Protein AF-0000000079764214 (afdb_homodimer)

Solvent-accessible surface area (backbone atoms only — not comparable to full-atom values): 9064 Å² total; per-residue (Å²): 130,77,80,41,77,67,51,52,52,49,50,53,49,46,52,53,42,49,52,52,46,45,68,75,36,66,66,51,59,60,47,51,54,55,30,66,75,69,28,68,42,69,59,8,38,41,38,42,35,39,30,19,75,87,62,52,74,48,74,52,71,50,69,37,41,68,69,50,52,51,41,49,50,50,54,49,48,61,64,61,75,99,131,76,79,41,75,68,52,51,52,49,50,53,48,49,52,53,41,48,52,50,46,46,68,75,36,65,65,50,61,60,47,53,55,54,32,65,76,70,28,69,42,68,61,9,36,43,36,42,34,38,30,19,74,88,65,51,76,48,72,52,69,50,69,37,42,69,69,49,52,53,42,50,50,49,54,49,48,62,63,58,75,99

Secondary structure (DSSP, 8-state):
----HHHHHHHHHHHHHHHHHHHH-TTHHHHHHHIIIII-STT-EEEEEEE-TTS-EEEEEEEPPHHHHHHHHHHHHHHH--/----HHHHHHHHHHHHHHHHHHHH-TTHHHHHHHIIIII-STT-EEEEEEE-TTS-EEEEEEEPPHHHHHHHHHHHHHHHT-

Radius of gyration: 16.1 Å; Cα contacts (8 Å, |Δi|>4): 216; chains: 2; bounding box: 40×39×33 Å

pLDDT: mean 85.92, std 12.79, range [40.22, 97.44]

Organism: NCBI:txid410072

Nearest PDB structures (foldseek):
  7ane-assembly1_Ap  TM=2.863E-01  e=2.042E+00  Leishmania major
  3zqq-assembly1_C  TM=2.187E-01  e=1.667E+00  Bacillus phage SF6
  2wbl-assembly1_B  TM=2.725E-01  e=4.015E+00  Arabidopsis thaliana
  2wbl-assembly1_A  TM=2.834E-01  e=4.918E+00  Arabidopsis thaliana
  2iu7-assembly1_I  TM=3.354E-01  e=1.515E+00  Escherichia coli

Foldseek 3Di:
DPCDPVNVVVVVVVLVVVVVVCVVPVVVVVVVVVCVVPADDAQGKDKDWDADPVGDIDIDMDGDHPVNVVVVVVVVCVNVVD/DDCDPVNVVVVVVVLVVVVVVCVVPVVVVVVVVVCLPPADDAQGKDKDWDADPVGDIDIDMDGDHPVNVVVVVVVVCVNVVD

Sequence (164 aa):
MALNFQQLGMLAKLKSAFSTFQQEHPKFMPFIHAVKGDACRKDSIIEISVKSPEGRNYTTNFRVTEKDLELIQMLKDMQENQMALNFQQLGMLAKLKSAFSTFQQEHPKFMPFIHAVKGDACRKDSIIEISVKSPEGRNYTTNFRVTEKDLELIQMLKDMQENQ

Structure (mmCIF, N/CA/C/O backbone):
data_AF-0000000079764214-model_v1
#
loop_
_entity.id
_entity.type
_entity.pdbx_description
1 polymer 'Uncharacterized protein'
#
loop_
_atom_site.group_PDB
_atom_site.id
_atom_site.type_symbol
_atom_site.label_atom_id
_atom_site.label_alt_id
_atom_site.label_comp_id
_atom_site.label_asym_id
_atom_site.label_entity_id
_atom_site.label_seq_id
_atom_site.pdbx_PDB_ins_code
_atom_site.Cartn_x
_atom_site.Cartn_y
_atom_site.Cartn_z
_atom_site.occupancy
_atom_site.B_iso_or_equiv
_atom_site.auth_seq_id
_atom_site.auth_comp_id
_atom_site.auth_asym_id
_atom_site.auth_atom_id
_atom_site.pdbx_PDB_model_num
ATOM 1 N N . MET A 1 1 ? -13.133 11.508 16.125 1 40.25 1 MET A N 1
ATOM 2 C CA . MET A 1 1 ? -12.086 12.477 16.406 1 40.25 1 MET A CA 1
ATOM 3 C C . MET A 1 1 ? -11.945 13.477 15.266 1 40.25 1 MET A C 1
ATOM 5 O O . MET A 1 1 ? -12.008 13.102 14.094 1 40.25 1 MET A O 1
ATOM 9 N N . ALA A 1 2 ? -12.273 14.648 15.414 1 45.88 2 ALA A N 1
ATOM 10 C CA . ALA A 1 2 ? -12.227 15.812 14.539 1 45.88 2 ALA A CA 1
ATOM 11 C C . ALA A 1 2 ? -10.844 15.984 13.922 1 45.88 2 ALA A C 1
ATOM 13 O O . ALA A 1 2 ? -9.828 15.781 14.594 1 45.88 2 ALA A O 1
ATOM 14 N N . LEU A 1 3 ? -10.828 15.828 12.617 1 54.38 3 LEU A N 1
ATOM 15 C CA . LEU A 1 3 ? -9.555 16.156 11.992 1 54.38 3 LEU A CA 1
ATOM 16 C C . LEU A 1 3 ? -9.031 17.5 12.484 1 54.38 3 LEU A C 1
ATOM 18 O O . LEU A 1 3 ? -9.766 18.5 12.484 1 54.38 3 LEU A O 1
ATOM 22 N N . ASN A 1 4 ? -8.203 17.594 13.352 1 61.91 4 ASN A N 1
ATOM 23 C CA . ASN A 1 4 ? -7.535 18.812 13.828 1 61.91 4 ASN A CA 1
ATOM 24 C C . ASN A 1 4 ? -6.445 19.266 12.867 1 61.91 4 ASN A C 1
ATOM 26 O O . ASN A 1 4 ? -6.16 18.594 11.875 1 61.91 4 ASN A O 1
ATOM 30 N N . PHE A 1 5 ? -6.297 20.516 13.031 1 69.06 5 PHE A N 1
ATOM 31 C CA . PHE A 1 5 ? -5.324 21.188 12.18 1 69.06 5 PHE A CA 1
ATOM 32 C C . PHE A 1 5 ? -4.098 20.297 11.961 1 69.06 5 PHE A C 1
ATOM 34 O O . PHE A 1 5 ? -3.553 20.25 10.859 1 69.06 5 PHE A O 1
ATOM 41 N N . GLN A 1 6 ? -3.74 19.5 12.922 1 71.94 6 GLN A N 1
ATOM 42 C CA . GLN A 1 6 ? -2.562 18.641 12.836 1 71.94 6 GLN A CA 1
ATOM 43 C C . GLN A 1 6 ? -2.779 17.5 11.852 1 71.94 6 GLN A C 1
ATOM 45 O O . GLN A 1 6 ? -1.885 17.172 11.07 1 71.94 6 GLN A O 1
ATOM 50 N N . GLN A 1 7 ? -3.953 17.016 11.828 1 71.06 7 GLN A N 1
ATOM 51 C CA . GLN A 1 7 ? -4.266 15.898 10.953 1 71.06 7 GLN A CA 1
ATOM 52 C C . GLN A 1 7 ? -4.355 16.344 9.492 1 71.06 7 GLN A C 1
ATOM 54 O O . GLN A 1 7 ? -3.922 15.625 8.594 1 71.06 7 GLN A O 1
ATOM 59 N N . LEU A 1 8 ? -4.797 17.547 9.375 1 74.25 8 LEU A N 1
ATOM 60 C CA . LEU A 1 8 ? -4.867 18.109 8.031 1 74.25 8 LEU A CA 1
ATOM 61 C C . LEU A 1 8 ? -3.469 18.328 7.461 1 74.25 8 LEU A C 1
ATOM 63 O O . LEU A 1 8 ? -3.221 18.047 6.285 1 74.25 8 LEU A O 1
ATOM 67 N N . GLY A 1 9 ? -2.678 18.828 8.273 1 80.88 9 GLY A N 1
ATOM 68 C CA . GLY A 1 9 ? -1.296 19.031 7.859 1 80.88 9 GLY A CA 1
ATOM 69 C C . GLY A 1 9 ? -0.596 17.75 7.469 1 80.88 9 GLY A C 1
ATOM 70 O O . GLY A 1 9 ? 0.145 17.703 6.484 1 80.88 9 GLY A O 1
ATOM 71 N N . MET A 1 10 ? -0.879 16.703 8.164 1 80.75 10 MET A N 1
ATOM 72 C CA . MET A 1 10 ? -0.281 15.406 7.871 1 80.75 10 MET A CA 1
ATOM 73 C C . MET A 1 10 ? -0.792 14.859 6.547 1 80.75 10 MET A C 1
ATOM 75 O O . MET A 1 10 ? -0.025 14.281 5.77 1 80.75 10 MET A O 1
ATOM 79 N N . LEU A 1 11 ? -2.006 15.078 6.305 1 78.25 11 LEU A N 1
ATOM 80 C CA . LEU A 1 11 ? -2.586 14.602 5.055 1 78.25 11 LEU A CA 1
ATOM 81 C C . LEU A 1 11 ? -1.97 15.328 3.861 1 78.25 11 LEU A C 1
ATOM 83 O O . LEU A 1 11 ? -1.71 14.711 2.824 1 78.25 11 LEU A O 1
ATOM 87 N N . ALA A 1 12 ? -1.828 16.578 4.066 1 83.88 12 ALA A N 1
ATOM 88 C CA . ALA A 1 12 ? -1.191 17.359 3.006 1 83.88 12 ALA A CA 1
ATOM 89 C C . ALA A 1 12 ? 0.221 16.844 2.727 1 83.88 12 ALA A C 1
ATOM 91 O O . ALA A 1 12 ? 0.63 16.734 1.569 1 83.88 12 ALA A O 1
ATOM 92 N N . LYS A 1 13 ? 0.903 16.531 3.764 1 87.62 13 LYS A N 1
ATOM 93 C CA . LYS A 1 13 ? 2.266 16.031 3.619 1 87.62 13 LYS A CA 1
ATOM 94 C C . LYS A 1 13 ? 2.275 14.656 2.959 1 87.62 13 LYS A C 1
ATOM 96 O O . LYS A 1 13 ? 3.146 14.367 2.137 1 87.62 13 LYS A O 1
ATOM 101 N N . LEU A 1 14 ? 1.409 13.938 3.303 1 85.56 14 LEU A N 1
ATOM 102 C CA . LEU A 1 14 ? 1.282 12.609 2.711 1 85.56 14 LEU A CA 1
ATOM 103 C C . LEU A 1 14 ? 1.011 12.703 1.213 1 85.56 14 LEU A C 1
ATOM 105 O O . LEU A 1 14 ? 1.633 12 0.418 1 85.56 14 LEU A O 1
ATOM 109 N N . LYS A 1 15 ? 0.165 13.492 0.863 1 85.19 15 LYS A N 1
ATOM 110 C CA . LYS A 1 15 ? -0.156 13.695 -0.548 1 85.19 15 LYS A CA 1
ATOM 111 C C . LYS A 1 15 ? 1.077 14.125 -1.337 1 85.19 15 LYS A C 1
ATOM 113 O O . LYS A 1 15 ? 1.324 13.625 -2.436 1 85.19 15 LYS A O 1
ATOM 118 N N . SER A 1 16 ? 1.672 15.094 -0.776 1 91.5 16 SER A N 1
ATOM 119 C CA . SER A 1 16 ? 2.891 15.578 -1.415 1 91.5 16 SER A CA 1
ATOM 120 C C . SER A 1 16 ? 3.928 14.469 -1.542 1 91.5 16 SER A C 1
ATOM 122 O O . SER A 1 16 ? 4.555 14.312 -2.594 1 91.5 16 SER A O 1
ATOM 124 N N . ALA A 1 17 ? 4.113 13.758 -0.48 1 90.38 17 ALA A N 1
ATOM 125 C CA . ALA A 1 17 ? 5.078 12.656 -0.492 1 90.38 17 ALA A CA 1
ATOM 126 C C . ALA A 1 17 ? 4.672 11.586 -1.498 1 90.38 17 ALA A C 1
ATOM 128 O O . ALA A 1 17 ? 5.523 11.008 -2.174 1 90.38 17 ALA A O 1
ATOM 129 N N . PHE A 1 18 ? 3.477 11.352 -1.632 1 89.06 18 PHE A N 1
ATOM 130 C CA . PHE A 1 18 ? 2.98 10.375 -2.594 1 89.06 18 PHE A CA 1
ATOM 131 C C . PHE A 1 18 ? 3.225 10.852 -4.023 1 89.06 18 PHE A C 1
ATOM 133 O O . PHE A 1 18 ? 3.596 10.062 -4.891 1 89.06 18 PHE A O 1
ATOM 140 N N . SER A 1 19 ? 2.967 12.125 -4.277 1 92.06 19 SER A N 1
ATOM 141 C CA . SER A 1 19 ? 3.262 12.68 -5.594 1 92.06 19 SER A CA 1
ATOM 142 C C . SER A 1 19 ? 4.734 12.508 -5.949 1 92.06 19 SER A C 1
ATOM 144 O O . SER A 1 19 ? 5.07 12.164 -7.086 1 92.06 19 SER A O 1
ATOM 146 N N . THR A 1 20 ? 5.555 12.773 -5.051 1 94.69 20 THR A N 1
ATOM 147 C CA . THR A 1 20 ? 6.984 12.586 -5.258 1 94.69 20 THR A CA 1
ATOM 148 C C . THR A 1 20 ? 7.297 11.125 -5.566 1 94.69 20 THR A C 1
ATOM 150 O O . THR A 1 20 ? 8.07 10.828 -6.48 1 94.69 20 THR A O 1
ATOM 153 N N . PHE A 1 21 ? 6.715 10.25 -4.801 1 95.06 21 PHE A N 1
ATOM 154 C CA . PHE A 1 21 ? 6.871 8.82 -5.043 1 95.06 21 PHE A CA 1
ATOM 155 C C . PHE A 1 21 ? 6.488 8.469 -6.477 1 95.06 21 PHE A C 1
ATOM 157 O O . PHE A 1 21 ? 7.223 7.75 -7.16 1 95.06 21 PHE A O 1
ATOM 164 N N . GLN A 1 22 ? 5.441 9.008 -6.961 1 92.62 22 GLN A N 1
ATOM 165 C CA . GLN A 1 22 ? 4.969 8.734 -8.312 1 92.62 22 GLN A CA 1
ATOM 166 C C . GLN A 1 22 ? 5.957 9.242 -9.359 1 92.62 22 GLN A C 1
ATOM 168 O O . GLN A 1 22 ? 6.168 8.602 -10.391 1 92.62 22 GLN A O 1
ATOM 173 N N . GLN A 1 23 ? 6.457 10.359 -9.062 1 94.88 23 GLN A N 1
ATOM 174 C CA . GLN A 1 23 ? 7.418 10.961 -9.984 1 94.88 23 GLN A CA 1
ATOM 175 C C . GLN A 1 23 ? 8.695 10.125 -10.062 1 94.88 23 GLN A C 1
ATOM 177 O O . GLN A 1 23 ? 9.281 9.977 -11.141 1 94.88 23 GLN A O 1
ATOM 182 N N . GLU A 1 24 ? 9.062 9.594 -8.945 1 95.62 24 GLU A N 1
ATOM 183 C CA . GLU A 1 24 ? 10.297 8.82 -8.883 1 95.62 24 GLU A CA 1
ATOM 184 C C . GLU A 1 24 ? 10.094 7.41 -9.414 1 95.62 24 GLU A C 1
ATOM 186 O O . GLU A 1 24 ? 11.055 6.727 -9.773 1 95.62 24 GLU A O 1
ATOM 191 N N . HIS A 1 25 ? 8.93 6.949 -9.352 1 96.94 25 HIS A N 1
ATOM 192 C CA . HIS A 1 25 ? 8.586 5.613 -9.828 1 96.94 25 HIS A CA 1
ATOM 193 C C . HIS A 1 25 ? 7.543 5.672 -10.938 1 96.94 25 HIS A C 1
ATOM 195 O O . HIS A 1 25 ? 6.402 5.254 -10.742 1 96.94 25 HIS A O 1
ATOM 201 N N . PRO A 1 26 ? 7.898 5.984 -12.062 1 95.5 26 PRO A N 1
ATOM 202 C CA . PRO A 1 26 ? 6.969 6.27 -13.156 1 95.5 26 PRO A CA 1
ATOM 203 C C . PRO A 1 26 ? 6.242 5.02 -13.648 1 95.5 26 PRO A C 1
ATOM 205 O O . PRO A 1 26 ? 5.199 5.121 -14.305 1 95.5 26 PRO A O 1
ATOM 208 N N . LYS A 1 27 ? 6.73 3.844 -13.398 1 95.5 27 LYS A N 1
ATOM 209 C CA . LYS A 1 27 ? 6.078 2.611 -13.844 1 95.5 27 LYS A CA 1
ATOM 210 C C . LYS A 1 27 ? 4.969 2.203 -12.875 1 95.5 27 LYS A C 1
ATOM 212 O O . LYS A 1 27 ? 4.145 1.343 -13.195 1 95.5 27 LYS A O 1
ATOM 217 N N . PHE A 1 28 ? 4.969 2.91 -11.719 1 94.44 28 PHE A N 1
ATOM 218 C CA . PHE A 1 28 ? 4.035 2.492 -10.68 1 94.44 28 PHE A CA 1
ATOM 219 C C . PHE A 1 28 ? 2.602 2.82 -11.078 1 94.44 28 PHE A C 1
ATOM 221 O O . PHE A 1 28 ? 1.717 1.966 -11 1 94.44 28 PHE A O 1
ATOM 228 N N . MET A 1 29 ? 2.355 3.986 -11.508 1 90.06 29 MET A N 1
ATOM 229 C CA . MET A 1 29 ? 0.988 4.398 -11.82 1 90.06 29 MET A CA 1
ATOM 230 C C . MET A 1 29 ? 0.431 3.598 -12.992 1 90.06 29 MET A C 1
ATOM 232 O O . MET A 1 29 ? -0.712 3.139 -12.945 1 90.06 29 MET A O 1
ATOM 236 N N . PRO A 1 30 ? 1.197 3.418 -14.117 1 91.06 30 PRO A N 1
ATOM 237 C CA . PRO A 1 30 ? 0.713 2.531 -15.18 1 91.06 30 PRO A CA 1
ATOM 238 C C . PRO A 1 30 ? 0.382 1.13 -14.672 1 91.06 30 PRO A C 1
ATOM 240 O O . PRO A 1 30 ? -0.588 0.518 -15.125 1 91.06 30 PRO A O 1
ATOM 243 N N . PHE A 1 31 ? 1.203 0.641 -13.75 1 93.19 31 PHE A N 1
ATOM 244 C CA . PHE A 1 31 ? 0.922 -0.655 -13.141 1 93.19 31 PHE A CA 1
ATOM 245 C C . PHE A 1 31 ? -0.422 -0.636 -12.422 1 93.19 31 PHE A C 1
ATOM 247 O O . PHE A 1 31 ? -1.241 -1.539 -12.602 1 93.19 31 PHE A O 1
ATOM 254 N N . ILE A 1 32 ? -0.634 0.337 -11.594 1 89.19 32 ILE A N 1
ATOM 255 C CA . ILE A 1 32 ? -1.887 0.465 -10.859 1 89.19 32 ILE A CA 1
ATOM 256 C C . ILE A 1 32 ? -3.059 0.508 -11.836 1 89.19 32 ILE A C 1
ATOM 258 O O . ILE A 1 32 ? -4.074 -0.156 -11.625 1 89.19 32 ILE A O 1
ATOM 262 N N . HIS A 1 33 ? -2.91 1.204 -12.867 1 87.81 33 HIS A N 1
ATOM 263 C CA . HIS A 1 33 ? -3.979 1.326 -13.859 1 87.81 33 HIS A CA 1
ATOM 264 C C . HIS A 1 33 ? -4.258 -0.011 -14.531 1 87.81 33 HIS A C 1
ATOM 266 O O . HIS A 1 33 ? -5.41 -0.346 -14.805 1 87.81 33 HIS A O 1
ATOM 272 N N . ALA A 1 34 ? -3.225 -0.694 -14.875 1 87.62 34 ALA A N 1
ATOM 273 C CA . ALA A 1 34 ? -3.377 -1.987 -15.531 1 87.62 34 ALA A CA 1
ATOM 274 C C . ALA A 1 34 ? -4.094 -2.984 -14.625 1 87.62 34 ALA A C 1
ATOM 276 O O . ALA A 1 34 ? -4.957 -3.74 -15.086 1 87.62 34 ALA A O 1
ATOM 277 N N . VAL A 1 35 ? -3.777 -2.961 -13.344 1 87.75 35 VAL A N 1
ATOM 278 C CA . VAL A 1 35 ? -4.324 -3.91 -12.383 1 87.75 35 VAL A CA 1
ATOM 279 C C . VAL A 1 35 ? -5.785 -3.568 -12.094 1 87.75 35 VAL A C 1
ATOM 281 O O . VAL A 1 35 ? -6.621 -4.465 -11.945 1 87.75 35 VAL A O 1
ATOM 284 N N . LYS A 1 36 ? -6.105 -2.332 -11.828 1 78.69 36 LYS A N 1
ATOM 285 C CA . LYS A 1 36 ? -7.457 -1.879 -11.523 1 78.69 36 LYS A CA 1
ATOM 286 C C . LYS A 1 36 ? -8.453 -2.344 -12.586 1 78.69 36 LYS A C 1
ATOM 288 O O . LYS A 1 36 ? -9.578 -2.727 -12.266 1 78.69 36 LYS A O 1
ATOM 293 N N . GLY A 1 37 ? -8.141 -2.283 -13.695 1 69.62 37 GLY A N 1
ATOM 294 C CA . GLY A 1 37 ? -9.047 -2.57 -14.805 1 69.62 37 GLY A CA 1
ATOM 295 C C . GLY A 1 37 ? -9.195 -4.055 -15.078 1 69.62 37 GLY A C 1
ATOM 296 O O . GLY A 1 37 ? -10.242 -4.496 -15.562 1 69.62 37 GLY A O 1
ATOM 297 N N . ASP A 1 38 ? -8.266 -4.754 -14.695 1 70.38 38 ASP A N 1
ATOM 298 C CA . ASP A 1 38 ? -8.258 -6.078 -15.305 1 70.38 38 ASP A CA 1
ATOM 299 C C . ASP A 1 38 ? -7.984 -7.16 -14.266 1 70.38 38 ASP A C 1
ATOM 301 O O . ASP A 1 38 ? -8.656 -8.195 -14.25 1 70.38 38 ASP A O 1
ATOM 305 N N . ALA A 1 39 ? -7.086 -6.758 -13.422 1 75.81 39 ALA A N 1
ATOM 306 C CA . ALA A 1 39 ? -6.449 -7.867 -12.719 1 75.81 39 ALA A CA 1
ATOM 307 C C . ALA A 1 39 ? -6.91 -7.934 -11.266 1 75.81 39 ALA A C 1
ATOM 309 O O . ALA A 1 39 ? -7.098 -9.023 -10.719 1 75.81 39 ALA A O 1
ATOM 310 N N . CYS A 1 40 ? -7.164 -6.832 -10.695 1 86.19 40 CYS A N 1
ATOM 311 C CA . CYS A 1 40 ? -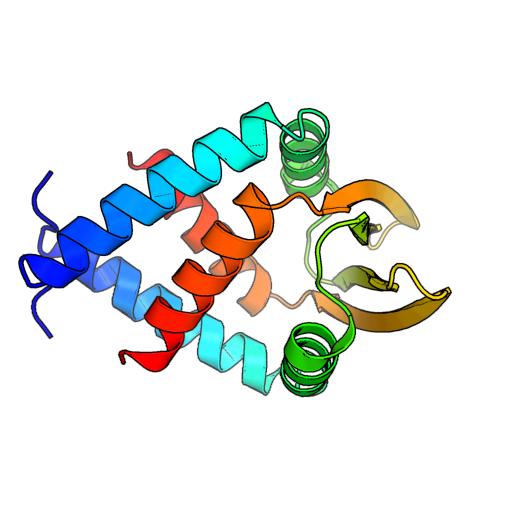7.48 -6.867 -9.273 1 86.19 40 CYS A CA 1
ATOM 312 C C . CYS A 1 40 ? -8.977 -7.074 -9.047 1 86.19 40 CYS A C 1
ATOM 314 O O . CYS A 1 40 ? -9.742 -6.109 -9.023 1 86.19 40 CYS A O 1
ATOM 316 N N . ARG A 1 41 ? -9.32 -8.258 -8.992 1 91.19 41 ARG A N 1
ATOM 317 C CA . ARG A 1 41 ? -10.695 -8.664 -8.719 1 91.19 41 ARG A CA 1
ATOM 318 C C . ARG A 1 41 ? -10.742 -9.781 -7.684 1 91.19 41 ARG A C 1
ATOM 320 O O . ARG A 1 41 ? -9.703 -10.266 -7.242 1 91.19 41 ARG A O 1
ATOM 327 N N . LYS A 1 42 ? -12 -10.016 -7.348 1 93.31 42 LYS A N 1
ATOM 328 C CA . LYS A 1 42 ? -12.156 -11.109 -6.395 1 93.31 42 LYS A CA 1
ATOM 329 C C . LYS A 1 42 ? -11.391 -12.352 -6.848 1 93.31 42 LYS A C 1
ATOM 331 O O . LYS A 1 42 ? -11.445 -12.727 -8.023 1 93.31 42 LYS A O 1
ATOM 336 N N . ASP A 1 43 ? -10.586 -12.953 -6.012 1 95.62 43 ASP A N 1
ATOM 337 C CA . ASP A 1 43 ? -9.867 -14.211 -6.156 1 95.62 43 ASP A CA 1
ATOM 338 C C . ASP A 1 43 ? -8.547 -14.008 -6.895 1 95.62 43 ASP A C 1
ATOM 340 O O . ASP A 1 43 ? -7.793 -14.961 -7.109 1 95.62 43 ASP A O 1
ATOM 344 N N . SER A 1 44 ? -8.234 -12.867 -7.312 1 96.38 44 SER A N 1
ATOM 345 C CA . SER A 1 44 ? -6.875 -12.578 -7.762 1 96.38 44 SER A CA 1
ATOM 346 C C . SER A 1 44 ? -5.871 -12.734 -6.625 1 96.38 44 SER A C 1
ATOM 348 O O . SER A 1 44 ? -6.242 -12.688 -5.453 1 96.38 44 SER A O 1
ATOM 350 N N . ILE A 1 45 ? -4.598 -12.969 -7.027 1 96.94 45 ILE A N 1
ATOM 351 C CA . ILE A 1 45 ? -3.533 -13.148 -6.051 1 96.94 45 ILE A CA 1
ATOM 352 C C . ILE A 1 45 ? -2.576 -11.961 -6.102 1 96.94 45 ILE A C 1
ATOM 354 O O . ILE A 1 45 ? -2.107 -11.578 -7.176 1 96.94 45 ILE A O 1
ATOM 358 N N . ILE A 1 46 ? -2.35 -11.352 -4.941 1 96.75 46 ILE A N 1
ATOM 359 C CA . ILE A 1 46 ? -1.329 -10.32 -4.82 1 96.75 46 ILE A CA 1
ATOM 360 C C . ILE A 1 46 ? -0.121 -10.875 -4.066 1 96.75 46 ILE A C 1
ATOM 362 O O . ILE A 1 46 ? -0.269 -11.484 -3.008 1 96.75 46 ILE A O 1
ATOM 366 N N . GLU A 1 47 ? 1.007 -10.734 -4.594 1 97.38 47 GLU A N 1
ATOM 367 C CA . GLU A 1 47 ? 2.277 -11.086 -3.961 1 97.38 47 GLU A CA 1
ATOM 368 C C . GLU A 1 47 ? 3.162 -9.852 -3.785 1 97.38 47 GLU A C 1
ATOM 370 O O . GLU A 1 47 ? 3.301 -9.047 -4.703 1 97.38 47 GLU A O 1
ATOM 375 N N . ILE A 1 48 ? 3.746 -9.672 -2.639 1 97 48 ILE A N 1
ATOM 376 C CA . ILE A 1 48 ? 4.691 -8.602 -2.355 1 97 48 ILE A CA 1
ATOM 377 C C . ILE A 1 48 ? 6.012 -9.195 -1.863 1 97 48 ILE A C 1
ATOM 379 O O . ILE A 1 48 ? 6.023 -10.047 -0.974 1 97 48 ILE A O 1
ATOM 383 N N . SER A 1 49 ? 7.023 -8.805 -2.404 1 97.06 49 SER A N 1
ATOM 384 C CA . SER A 1 49 ? 8.359 -9.219 -1.99 1 97.06 49 SER A CA 1
ATOM 385 C C . SER A 1 49 ? 9.25 -8.016 -1.706 1 97.06 49 SER A C 1
ATOM 387 O O . SER A 1 49 ? 9.25 -7.047 -2.465 1 97.06 49 SER A O 1
ATOM 389 N N . VAL A 1 50 ? 9.945 -8.078 -0.65 1 96.69 50 VAL A N 1
ATOM 390 C CA . VAL A 1 50 ? 10.93 -7.062 -0.29 1 96.69 50 VAL A CA 1
ATOM 391 C C . VAL A 1 50 ? 12.305 -7.703 -0.133 1 96.69 50 VAL A C 1
ATOM 393 O O . VAL A 1 50 ? 12.477 -8.633 0.656 1 96.69 50 VAL A O 1
ATOM 396 N N . LYS A 1 51 ? 13.172 -7.301 -0.875 1 96.5 51 LYS A N 1
ATOM 397 C CA . LYS A 1 51 ? 14.555 -7.742 -0.773 1 96.5 51 LYS A CA 1
ATOM 398 C C . LYS A 1 51 ? 15.445 -6.648 -0.183 1 96.5 51 LYS A C 1
ATOM 400 O O . LYS A 1 51 ? 15.539 -5.551 -0.742 1 96.5 51 LYS A O 1
ATOM 405 N N . SER A 1 52 ? 16.047 -6.949 0.898 1 94.94 52 SER A N 1
ATOM 406 C CA . SER A 1 52 ? 16.953 -5.988 1.533 1 94.94 52 SER A CA 1
ATOM 407 C C . SER A 1 52 ? 18.219 -5.801 0.722 1 94.94 52 SER A C 1
ATOM 409 O O . SER A 1 52 ? 18.547 -6.617 -0.146 1 94.94 52 SER A O 1
ATOM 411 N N . PRO A 1 53 ? 18.969 -4.73 1.01 1 93.12 53 PRO A N 1
ATOM 412 C CA . PRO A 1 53 ? 20.234 -4.516 0.303 1 93.12 53 PRO A CA 1
ATOM 413 C C . PRO A 1 53 ? 21.234 -5.645 0.538 1 93.12 53 PRO A C 1
ATOM 415 O O . PRO A 1 53 ? 22.078 -5.922 -0.325 1 93.12 53 PRO A O 1
ATOM 418 N N . GLU A 1 54 ? 21.109 -6.359 1.658 1 92.75 54 GLU A N 1
ATOM 419 C CA . GLU A 1 54 ? 22.016 -7.453 1.971 1 92.75 54 GLU A CA 1
ATOM 420 C C . GLU A 1 54 ? 21.547 -8.766 1.357 1 92.75 54 GLU A C 1
ATOM 422 O O . GLU A 1 54 ? 22.219 -9.789 1.464 1 92.75 54 GLU A O 1
ATOM 427 N N . GLY A 1 55 ? 20.406 -8.781 0.877 1 90.88 55 GLY A N 1
ATOM 428 C CA . GLY A 1 55 ? 19.984 -9.938 0.108 1 90.88 55 GLY A CA 1
ATOM 429 C C . GLY A 1 55 ? 18.922 -10.766 0.809 1 90.88 55 GLY A C 1
ATOM 430 O O . GLY A 1 55 ? 18.469 -11.781 0.281 1 90.88 55 GLY A O 1
ATOM 431 N N . AR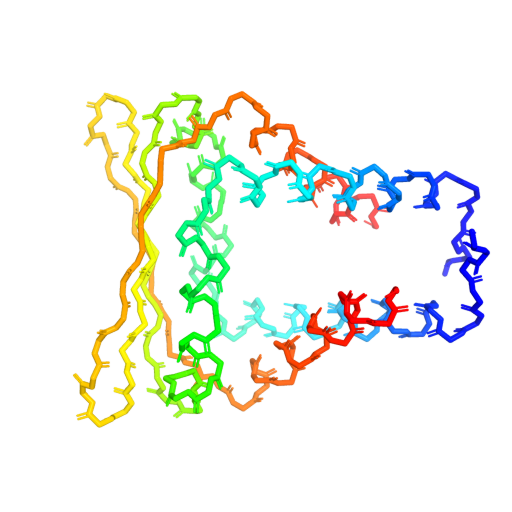G A 1 56 ? 18.562 -10.289 1.949 1 92.81 56 ARG A N 1
ATOM 432 C CA . ARG A 1 56 ? 17.484 -10.992 2.623 1 92.81 56 ARG A CA 1
ATOM 433 C C . ARG A 1 56 ? 16.141 -10.719 1.942 1 92.81 56 ARG A C 1
ATOM 435 O O . ARG A 1 56 ? 15.867 -9.586 1.533 1 92.81 56 ARG A O 1
ATOM 442 N N . ASN A 1 57 ? 15.266 -11.766 1.85 1 95.19 57 ASN A N 1
ATOM 443 C CA . ASN A 1 57 ? 14 -11.656 1.135 1 95.19 57 ASN A CA 1
ATOM 444 C C . ASN A 1 57 ? 12.812 -11.922 2.055 1 95.19 57 ASN A C 1
ATOM 446 O O . ASN A 1 57 ? 12.805 -12.906 2.795 1 95.19 57 ASN A O 1
ATOM 450 N N . TYR A 1 58 ? 11.922 -11.078 2.045 1 95.31 58 TYR A N 1
ATOM 451 C CA . TYR A 1 58 ? 10.648 -11.203 2.746 1 95.31 58 TYR A CA 1
ATOM 452 C C . TYR A 1 58 ? 9.484 -11.203 1.762 1 95.31 58 TYR A C 1
ATOM 454 O O . TYR A 1 58 ? 9.414 -10.367 0.864 1 95.31 58 TYR A O 1
ATOM 462 N N . THR A 1 59 ? 8.578 -12.117 1.902 1 95.94 59 THR A N 1
ATOM 463 C CA . THR A 1 59 ? 7.48 -12.219 0.942 1 95.94 59 THR A CA 1
ATOM 464 C C . THR A 1 59 ? 6.16 -12.492 1.655 1 95.94 59 THR A C 1
ATOM 466 O O . THR A 1 59 ? 6.141 -13.117 2.719 1 95.94 59 THR A O 1
ATOM 469 N N . THR A 1 60 ? 5.102 -11.938 1.179 1 96.12 60 THR A N 1
ATOM 470 C CA . THR A 1 60 ? 3.736 -12.258 1.58 1 96.12 60 THR A CA 1
ATOM 471 C C . THR A 1 60 ? 2.832 -12.391 0.358 1 96.12 60 THR A C 1
ATOM 473 O O . THR A 1 60 ? 3.17 -11.922 -0.728 1 96.12 60 THR A O 1
ATOM 476 N N . ASN A 1 61 ? 1.752 -13.117 0.471 1 96.62 61 ASN A N 1
ATOM 477 C CA . ASN A 1 61 ? 0.73 -13.211 -0.566 1 96.62 61 ASN A CA 1
ATOM 478 C C . ASN A 1 61 ? -0.663 -13.383 0.033 1 96.62 61 ASN A C 1
ATOM 480 O O . ASN A 1 61 ? -0.802 -13.844 1.17 1 96.62 61 ASN A O 1
ATOM 484 N N . PHE A 1 62 ? -1.554 -12.945 -0.64 1 96.75 62 PHE A N 1
ATOM 485 C CA . PHE A 1 62 ? -2.926 -13.148 -0.187 1 96.75 62 PHE A CA 1
ATOM 486 C C . PHE A 1 62 ? -3.895 -13.109 -1.362 1 96.75 62 PHE A C 1
ATOM 488 O O . PHE A 1 62 ? -3.58 -12.547 -2.416 1 96.75 62 PHE A O 1
ATOM 495 N N . ARG A 1 63 ? -4.969 -13.789 -1.16 1 96.44 63 ARG A N 1
ATOM 496 C CA . ARG A 1 63 ? -6.055 -13.797 -2.135 1 96.44 63 ARG A CA 1
ATOM 497 C C . ARG A 1 63 ? -7.016 -12.633 -1.896 1 96.44 63 ARG A C 1
ATOM 499 O O . ARG A 1 63 ? -7.457 -12.406 -0.767 1 96.44 63 ARG A O 1
ATOM 506 N N . VAL A 1 64 ? -7.379 -11.906 -2.951 1 95.75 64 VAL A N 1
ATOM 507 C CA . VAL A 1 64 ? -8.242 -10.734 -2.848 1 95.75 64 VAL A CA 1
ATOM 508 C C . VAL A 1 64 ? -9.68 -11.172 -2.564 1 95.75 64 VAL A C 1
ATOM 510 O O . VAL A 1 64 ? -10.211 -12.047 -3.252 1 95.75 64 VAL A O 1
ATOM 513 N N . THR A 1 65 ? -10.203 -10.539 -1.554 1 95.12 65 THR A N 1
ATOM 514 C CA . THR A 1 65 ? -11.602 -10.789 -1.2 1 95.12 65 THR A CA 1
ATOM 515 C C . THR A 1 65 ? -12.5 -9.664 -1.697 1 95.12 65 THR A C 1
ATOM 517 O O . THR A 1 65 ? -12.008 -8.633 -2.164 1 95.12 65 THR A O 1
ATOM 520 N N . GLU A 1 66 ? -13.828 -9.844 -1.603 1 93.44 66 GLU A N 1
ATOM 521 C CA . GLU A 1 66 ? -14.766 -8.789 -1.962 1 93.44 66 GLU A CA 1
ATOM 522 C C . GLU A 1 66 ? -14.57 -7.551 -1.088 1 93.44 66 GLU A C 1
ATOM 524 O O . GLU A 1 66 ? -14.688 -6.422 -1.565 1 93.44 66 GLU A O 1
ATOM 529 N N . LYS A 1 67 ? -14.289 -7.781 0.168 1 93.5 67 LYS A N 1
ATOM 530 C CA . LYS A 1 67 ? -14.086 -6.68 1.104 1 93.5 67 LYS A CA 1
ATOM 531 C C . LYS A 1 67 ? -12.82 -5.891 0.751 1 93.5 67 LYS A C 1
ATOM 533 O O . LYS A 1 67 ? -12.773 -4.672 0.933 1 93.5 67 LYS A O 1
ATOM 538 N N . ASP A 1 68 ? -11.844 -6.621 0.254 1 93.56 68 ASP A N 1
ATOM 539 C CA . ASP A 1 68 ? -10.633 -5.934 -0.166 1 93.56 68 ASP A CA 1
ATOM 540 C C . ASP A 1 68 ? -10.914 -4.973 -1.318 1 93.56 68 ASP A C 1
ATOM 542 O O . ASP A 1 68 ? -10.289 -3.912 -1.416 1 93.56 68 ASP A O 1
ATOM 546 N N . LEU A 1 69 ? -11.82 -5.383 -2.207 1 91.38 69 LEU A N 1
ATOM 547 C CA . LEU A 1 69 ? -12.156 -4.547 -3.354 1 91.38 69 LEU A CA 1
ATOM 548 C C . LEU A 1 69 ? -12.828 -3.252 -2.906 1 91.38 69 LEU A C 1
ATOM 550 O O . LEU A 1 69 ? -12.641 -2.203 -3.525 1 91.38 69 LEU A O 1
ATOM 554 N N . GLU A 1 70 ? -13.609 -3.301 -1.888 1 88.31 70 GLU A N 1
ATOM 555 C CA . GLU A 1 70 ? -14.211 -2.102 -1.313 1 88.31 70 GLU A CA 1
ATOM 556 C C . GLU A 1 70 ? -13.141 -1.153 -0.773 1 88.31 70 GLU A C 1
ATOM 558 O O . GLU A 1 70 ? -13.219 0.06 -0.974 1 88.31 70 GLU A O 1
ATOM 563 N N . LEU A 1 71 ? -12.227 -1.716 -0.079 1 89.31 71 LEU A N 1
ATOM 564 C CA . LEU A 1 71 ? -11.117 -0.93 0.444 1 89.31 71 LEU A CA 1
ATOM 565 C C . LEU A 1 71 ? -10.359 -0.242 -0.686 1 89.31 71 LEU A C 1
ATOM 567 O O . LEU A 1 71 ? -10.062 0.953 -0.604 1 89.31 71 LEU A O 1
ATOM 571 N N . ILE A 1 72 ? -10.141 -0.994 -1.696 1 87.06 72 ILE A N 1
ATOM 572 C CA . ILE A 1 72 ? -9.398 -0.472 -2.842 1 87.06 72 ILE A CA 1
ATOM 573 C C . ILE A 1 72 ? -10.18 0.668 -3.486 1 87.06 72 ILE A C 1
ATOM 575 O O . ILE A 1 72 ? -9.609 1.698 -3.846 1 87.06 72 ILE A O 1
ATOM 579 N N . GLN A 1 73 ? -11.469 0.441 -3.592 1 86.38 73 GLN A N 1
ATOM 580 C CA . GLN A 1 73 ? -12.312 1.486 -4.16 1 86.38 73 GLN A CA 1
ATOM 581 C C . GLN A 1 73 ? -12.289 2.742 -3.295 1 86.38 73 GLN A C 1
ATOM 583 O O . GLN A 1 73 ? -12.25 3.859 -3.814 1 86.38 73 GLN A O 1
ATOM 588 N N . MET A 1 74 ? -12.234 2.59 -2.035 1 84.94 74 MET A N 1
ATOM 589 C CA . MET A 1 74 ? -12.188 3.725 -1.118 1 84.94 74 MET A CA 1
ATOM 590 C C . MET A 1 74 ? -10.875 4.488 -1.268 1 84.94 74 MET A C 1
ATOM 592 O O . MET A 1 74 ? -10.867 5.723 -1.267 1 84.94 74 MET A O 1
ATOM 596 N N . LEU A 1 75 ? -9.82 3.732 -1.384 1 80.81 75 LEU A N 1
ATOM 597 C CA . LEU A 1 75 ? -8.508 4.34 -1.576 1 80.81 75 LEU A CA 1
ATOM 598 C C . LEU A 1 75 ? -8.461 5.141 -2.875 1 80.81 75 LEU A C 1
ATOM 600 O O . LEU A 1 75 ? -7.926 6.246 -2.91 1 80.81 75 LEU A O 1
ATOM 604 N N . LYS A 1 76 ? -9.055 4.598 -3.836 1 79.94 76 LYS A N 1
ATOM 605 C CA .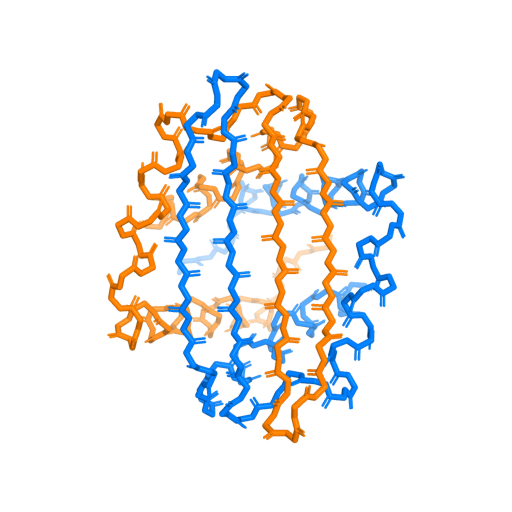 LYS A 1 76 ? -9.125 5.273 -5.129 1 79.94 76 LYS A CA 1
ATOM 606 C C . LYS A 1 76 ? -9.922 6.57 -5.031 1 79.94 76 LYS A C 1
ATOM 608 O O . LYS A 1 76 ? -9.516 7.598 -5.578 1 79.94 76 LYS A O 1
ATOM 613 N N . ASP A 1 77 ? -11.031 6.504 -4.414 1 78.69 77 ASP A N 1
ATOM 614 C CA . ASP A 1 77 ? -11.914 7.66 -4.277 1 78.69 77 ASP A CA 1
ATOM 615 C C . ASP A 1 77 ? -11.227 8.789 -3.51 1 78.69 77 ASP A C 1
ATOM 617 O O . ASP A 1 77 ? -11.453 9.961 -3.787 1 78.69 77 ASP A O 1
ATOM 621 N N . MET A 1 78 ? -10.453 8.422 -2.553 1 72.56 78 MET A N 1
ATOM 622 C CA . MET A 1 78 ? -9.727 9.406 -1.76 1 72.56 78 MET A CA 1
ATOM 623 C C . MET A 1 78 ? -8.695 10.141 -2.611 1 72.56 78 MET A C 1
ATOM 625 O O . MET A 1 78 ? -8.453 11.328 -2.42 1 72.56 78 MET A O 1
ATOM 629 N N . GLN A 1 79 ? -8.094 9.414 -3.473 1 70.38 79 GLN A N 1
ATOM 630 C CA . GLN A 1 79 ? -7.086 9.992 -4.352 1 70.38 79 GLN A CA 1
ATOM 631 C C . GLN A 1 79 ? -7.727 10.898 -5.402 1 70.38 79 GLN A C 1
ATOM 633 O O . GLN A 1 79 ? -7.145 11.906 -5.793 1 70.38 79 GLN A O 1
ATOM 638 N N . GLU A 1 80 ? -8.859 10.453 -5.965 1 66.25 80 GLU A N 1
ATOM 639 C CA . GLU A 1 80 ? -9.523 11.203 -7.027 1 66.25 80 GLU A CA 1
ATOM 640 C C . GLU A 1 80 ? -10.234 12.43 -6.469 1 66.25 80 GLU A C 1
ATOM 642 O O . GLU A 1 80 ? -10.445 13.414 -7.184 1 66.25 80 GLU A O 1
ATOM 647 N N . ASN A 1 81 ? -10.914 12.289 -5.348 1 57.31 81 ASN A N 1
ATOM 648 C CA . ASN A 1 81 ? -11.648 13.422 -4.781 1 57.31 81 ASN A CA 1
ATOM 649 C C . ASN A 1 81 ? -10.703 14.539 -4.344 1 57.31 81 ASN A C 1
ATOM 651 O O . ASN A 1 81 ? -11.141 15.516 -3.725 1 57.31 81 ASN A O 1
ATOM 655 N N . GLN A 1 82 ? -9.523 14.516 -4.645 1 48.31 82 GLN A N 1
ATOM 656 C CA . GLN A 1 82 ? -8.797 15.781 -4.551 1 48.31 82 GLN A CA 1
ATOM 657 C C . GLN A 1 82 ? -8.711 16.469 -5.914 1 48.31 82 GLN A C 1
ATOM 659 O O . GLN A 1 82 ? -8.664 15.797 -6.94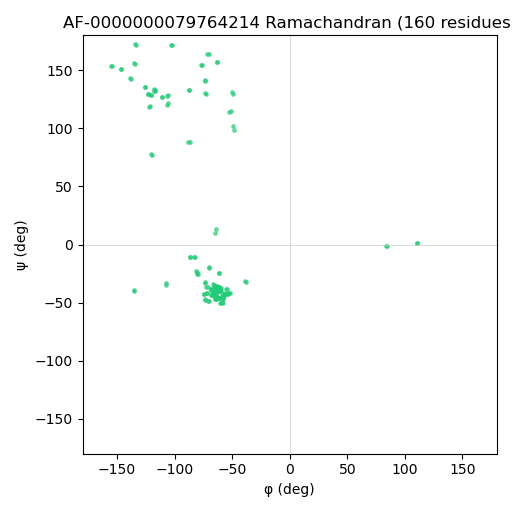9 1 48.31 82 GLN A O 1
ATOM 664 N N . MET B 1 1 ? -7.699 22.797 2.279 1 40.22 1 MET B N 1
ATOM 665 C CA . MET B 1 1 ? -9.094 22.359 2.207 1 40.22 1 MET B CA 1
ATOM 666 C C . MET B 1 1 ? -9.5 21.641 3.488 1 40.22 1 MET B C 1
ATOM 668 O O . MET B 1 1 ? -8.75 20.828 4.02 1 40.22 1 MET B O 1
ATOM 672 N N . ALA B 1 2 ? -10.281 22.172 4.281 1 46.12 2 ALA B N 1
ATOM 673 C CA . ALA B 1 2 ? -10.852 21.75 5.555 1 46.12 2 ALA B CA 1
ATOM 674 C C . ALA B 1 2 ? -11.5 20.375 5.43 1 46.12 2 ALA B C 1
ATOM 676 O O . ALA B 1 2 ? -12.172 20.078 4.434 1 46.12 2 ALA B O 1
ATOM 677 N N . LEU B 1 3 ? -10.914 19.438 6.129 1 54.59 3 LEU B N 1
ATOM 678 C CA . LEU B 1 3 ? -11.617 18.156 6.141 1 54.59 3 LEU B CA 1
ATOM 679 C C . LEU B 1 3 ? -13.094 18.359 6.473 1 54.59 3 LEU B C 1
ATOM 681 O O . LEU B 1 3 ? -13.43 19.062 7.43 1 54.59 3 LEU B O 1
ATOM 685 N N . ASN B 1 4 ? -13.961 18.344 5.629 1 62.34 4 ASN B N 1
ATOM 686 C CA . ASN B 1 4 ? -15.406 18.406 5.824 1 62.34 4 ASN B CA 1
ATOM 687 C C . ASN B 1 4 ? -15.961 17.062 6.301 1 62.34 4 ASN B C 1
ATOM 689 O O . ASN B 1 4 ? -15.219 16.078 6.398 1 62.34 4 ASN B O 1
ATOM 693 N N . PHE B 1 5 ? -17.047 17.297 6.938 1 70.19 5 PHE B N 1
ATOM 694 C CA . PHE B 1 5 ? -17.734 16.156 7.527 1 70.19 5 PHE B CA 1
ATOM 695 C C . PHE B 1 5 ? -17.672 14.945 6.598 1 70.19 5 PHE B C 1
ATOM 697 O O . PHE B 1 5 ? -17.484 13.812 7.055 1 70.19 5 PHE B O 1
ATOM 704 N N . GLN B 1 6 ? -17.641 15.156 5.324 1 72.25 6 GLN B N 1
ATOM 705 C CA . GLN B 1 6 ? -17.625 14.07 4.344 1 72.25 6 GLN B CA 1
ATOM 706 C C . GLN B 1 6 ? -16.266 13.375 4.324 1 72.25 6 GLN B C 1
ATOM 708 O O . GLN B 1 6 ? -16.203 12.148 4.25 1 72.25 6 GLN B O 1
ATOM 713 N N . GLN B 1 7 ? -15.25 14.125 4.496 1 71 7 GLN B N 1
ATOM 714 C CA . GLN B 1 7 ? -13.898 13.57 4.457 1 71 7 GLN B CA 1
ATOM 715 C C . GLN B 1 7 ? -13.602 12.773 5.727 1 71 7 GLN B C 1
ATOM 717 O O . GLN B 1 7 ? -12.945 11.734 5.668 1 71 7 GLN B O 1
ATOM 722 N N . LEU B 1 8 ? -14.195 13.266 6.766 1 74.38 8 LEU B N 1
ATOM 723 C CA . LEU B 1 8 ? -14.031 12.547 8.023 1 74.38 8 LEU B CA 1
ATOM 724 C C . LEU B 1 8 ? -14.734 11.195 7.977 1 74.38 8 LEU B C 1
ATOM 726 O O . LEU B 1 8 ? -14.195 10.195 8.453 1 74.38 8 LEU B O 1
ATOM 730 N N . GLY B 1 9 ? -15.852 11.234 7.461 1 81.12 9 GLY B N 1
ATOM 731 C CA . GLY B 1 9 ? -16.594 9.992 7.301 1 81.12 9 GLY B CA 1
ATOM 732 C C . GLY B 1 9 ? -15.875 8.977 6.434 1 81.12 9 GLY B C 1
ATOM 733 O O . GLY B 1 9 ? -15.859 7.785 6.75 1 81.12 9 GLY B O 1
ATOM 734 N N . MET B 1 10 ? -15.25 9.422 5.422 1 80.5 10 MET B N 1
ATOM 735 C CA . MET B 1 10 ? -14.508 8.539 4.523 1 80.5 10 MET B CA 1
ATOM 736 C C . MET B 1 10 ? -13.289 7.949 5.227 1 80.5 10 MET B C 1
ATOM 738 O O . MET B 1 10 ? -12.984 6.77 5.047 1 80.5 10 MET B O 1
ATOM 742 N N . LEU B 1 11 ? -12.688 8.727 6.008 1 78.19 11 LEU B N 1
ATOM 743 C CA . LEU B 1 11 ? -11.516 8.242 6.738 1 78.19 11 LEU B CA 1
ATOM 744 C C . LEU B 1 11 ? -11.914 7.16 7.734 1 78.19 11 LEU B C 1
ATOM 746 O O . LEU B 1 11 ? -11.188 6.176 7.902 1 78.19 11 LEU B O 1
ATOM 750 N N . ALA B 1 12 ? -12.992 7.441 8.359 1 83.88 12 ALA B N 1
ATOM 751 C CA . ALA B 1 12 ? -13.492 6.438 9.297 1 83.88 12 ALA B CA 1
ATOM 752 C C . ALA B 1 12 ? -13.789 5.121 8.586 1 83.88 12 ALA B C 1
ATOM 754 O O . ALA B 1 12 ? -13.469 4.047 9.102 1 83.88 12 ALA B O 1
ATOM 755 N N . LYS B 1 13 ? -14.336 5.227 7.445 1 87.5 13 LYS B N 1
ATOM 756 C CA . LYS B 1 13 ? -14.664 4.031 6.672 1 87.5 13 LYS B CA 1
ATOM 757 C C . LYS B 1 13 ? -13.398 3.326 6.195 1 87.5 13 LYS B C 1
ATOM 759 O O . LYS B 1 13 ? -13.336 2.094 6.188 1 87.5 13 LYS B O 1
ATOM 764 N N . LEU B 1 14 ? -12.523 4.047 5.836 1 85.31 14 LEU B N 1
ATOM 765 C CA . LEU B 1 14 ? -11.25 3.494 5.406 1 85.31 14 LEU B CA 1
ATOM 766 C C . LEU B 1 14 ? -10.57 2.736 6.543 1 85.31 14 LEU B C 1
ATOM 768 O O . LEU B 1 14 ? -10.078 1.623 6.348 1 85.31 14 LEU B O 1
ATOM 772 N N . LYS B 1 15 ? -10.547 3.283 7.617 1 85 15 LYS B N 1
ATOM 773 C CA . LYS B 1 15 ? -9.953 2.639 8.781 1 85 15 LYS B CA 1
ATOM 774 C C . LYS B 1 15 ? -10.633 1.308 9.086 1 85 15 LYS B C 1
ATOM 776 O O . LYS B 1 15 ? -9.961 0.312 9.367 1 85 15 LYS B O 1
ATOM 781 N N . SER B 1 16 ? -11.898 1.417 9.117 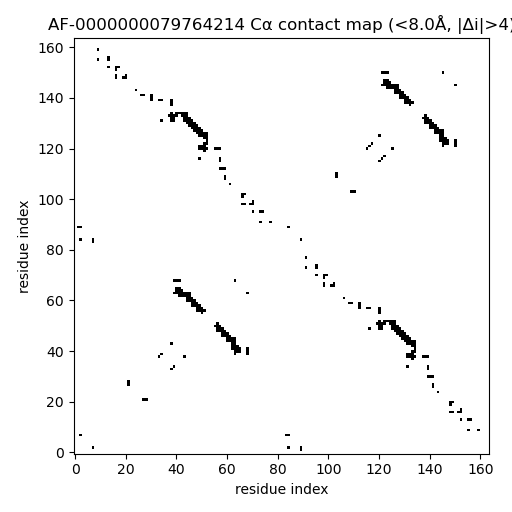1 91.38 16 SER B N 1
ATOM 782 C CA . SER B 1 16 ? -12.672 0.203 9.367 1 91.38 16 SER B CA 1
ATOM 783 C C . SER B 1 16 ? -12.375 -0.86 8.312 1 91.38 16 SER B C 1
ATOM 785 O O . SER B 1 16 ? -12.195 -2.033 8.641 1 91.38 16 SER B O 1
ATOM 787 N N . ALA B 1 17 ? -12.375 -0.434 7.09 1 90 17 ALA B N 1
ATOM 788 C CA . ALA B 1 17 ? -12.102 -1.363 6 1 90 17 ALA B CA 1
ATOM 789 C C . ALA B 1 17 ? -10.688 -1.933 6.109 1 90 17 ALA B C 1
ATOM 791 O O . ALA B 1 17 ? -10.461 -3.113 5.832 1 90 17 ALA B O 1
ATOM 792 N N . PHE B 1 18 ? -9.805 -1.188 6.523 1 88.88 18 PHE B N 1
ATOM 793 C CA . PHE B 1 18 ? -8.43 -1.645 6.711 1 88.88 18 PHE B CA 1
ATOM 794 C C . PHE B 1 18 ? -8.344 -2.658 7.844 1 88.88 18 PHE B C 1
ATOM 796 O O . PHE B 1 18 ? -7.629 -3.656 7.738 1 88.88 18 PHE B O 1
ATOM 803 N N . SER B 1 19 ? -9.039 -2.391 8.938 1 91.88 19 SER B N 1
ATOM 804 C CA . SER B 1 19 ? -9.086 -3.35 10.031 1 91.88 19 SER B CA 1
ATOM 805 C C . SER B 1 19 ? -9.633 -4.695 9.57 1 91.88 19 SER B C 1
ATOM 807 O O . SER B 1 19 ? -9.109 -5.746 9.945 1 91.88 19 SER B O 1
ATOM 809 N N . THR B 1 20 ? -10.625 -4.66 8.836 1 94.56 20 THR B N 1
ATOM 810 C CA . THR B 1 20 ? -11.188 -5.879 8.273 1 94.56 20 THR B CA 1
ATOM 811 C C . THR B 1 20 ? -10.172 -6.602 7.398 1 94.56 20 THR B C 1
ATOM 813 O O . THR B 1 20 ? -10.016 -7.82 7.488 1 94.56 20 THR B O 1
ATOM 816 N N . PHE B 1 21 ? -9.516 -5.84 6.562 1 94.88 21 PHE B N 1
ATOM 817 C CA . PHE B 1 21 ? -8.453 -6.395 5.727 1 94.88 21 PHE B CA 1
ATOM 818 C C . PHE B 1 21 ? -7.418 -7.117 6.578 1 94.88 21 PHE B C 1
ATOM 820 O O . PHE B 1 21 ? -7.02 -8.242 6.262 1 94.88 21 PHE B O 1
ATOM 827 N N . GLN B 1 22 ? -7.047 -6.559 7.66 1 92.62 22 GLN B N 1
ATOM 828 C CA . GLN B 1 22 ? -6.047 -7.141 8.547 1 92.62 22 GLN B CA 1
ATOM 829 C C . GLN B 1 22 ? -6.551 -8.445 9.164 1 92.62 22 GLN B C 1
ATOM 831 O O . GLN B 1 22 ? -5.789 -9.391 9.336 1 92.62 22 GLN B O 1
ATOM 836 N N . GLN B 1 23 ? -7.762 -8.406 9.5 1 94.75 23 GLN B N 1
ATOM 837 C CA . GLN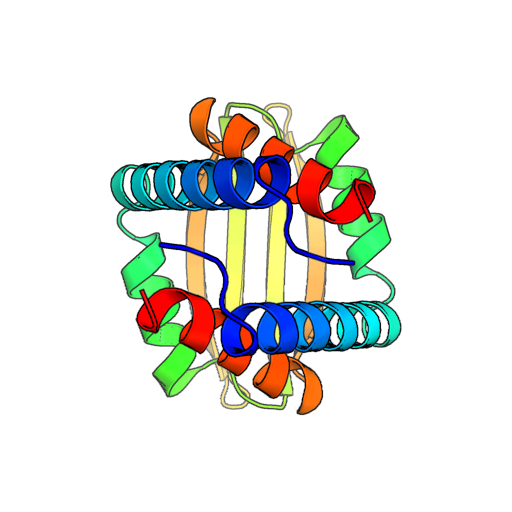 B 1 23 ? -8.359 -9.586 10.102 1 94.75 23 GLN B CA 1
ATOM 838 C C . GLN B 1 23 ? -8.422 -10.742 9.102 1 94.75 23 GLN B C 1
ATOM 840 O O . GLN B 1 23 ? -8.211 -11.898 9.469 1 94.75 23 GLN B O 1
ATOM 845 N N . GLU B 1 24 ? -8.672 -10.391 7.879 1 95.56 24 GLU B N 1
ATOM 846 C CA . GLU B 1 24 ? -8.812 -11.414 6.844 1 95.56 24 GLU B CA 1
ATOM 847 C C . GLU B 1 24 ? -7.449 -11.891 6.359 1 95.56 24 GLU B C 1
ATOM 849 O O . GLU B 1 24 ? -7.34 -12.969 5.766 1 95.56 24 GLU B O 1
ATOM 854 N N . HIS B 1 25 ? -6.488 -11.094 6.488 1 96.94 25 HIS B N 1
ATOM 855 C CA . HIS B 1 25 ? -5.133 -11.43 6.066 1 96.94 25 HIS B CA 1
ATOM 856 C C . HIS B 1 25 ? -4.16 -11.367 7.238 1 96.94 25 HIS B C 1
ATOM 858 O O . HIS B 1 25 ? -3.297 -10.492 7.293 1 96.94 25 HIS B O 1
ATOM 864 N N . PRO B 1 26 ? -4.133 -12.289 8.031 1 95.38 26 PRO B N 1
ATOM 865 C CA . PRO B 1 26 ? -3.393 -12.258 9.289 1 95.38 26 PRO B CA 1
ATOM 866 C C . PRO B 1 26 ? -1.879 -12.305 9.094 1 95.38 26 PRO B C 1
ATOM 868 O O . PRO B 1 26 ? -1.123 -11.938 10 1 95.38 26 PRO B O 1
ATOM 871 N N . LYS B 1 27 ? -1.387 -12.742 7.973 1 95.38 27 LYS B N 1
ATOM 872 C CA . LYS B 1 27 ? 0.051 -12.789 7.719 1 95.38 27 LYS B CA 1
ATOM 873 C C . LYS B 1 27 ? 0.581 -11.43 7.27 1 95.38 27 LYS B C 1
ATOM 875 O O . LYS B 1 27 ? 1.793 -11.211 7.242 1 95.38 27 LYS B O 1
ATOM 880 N N . PHE B 1 28 ? -0.405 -10.539 6.973 1 94.5 28 PHE B N 1
ATOM 881 C CA . PHE B 1 28 ? 0.005 -9.266 6.402 1 94.5 28 PHE B CA 1
ATOM 882 C C . PHE B 1 28 ? 0.715 -8.406 7.445 1 94.5 28 PHE B C 1
ATOM 884 O O . PHE B 1 28 ? 1.799 -7.883 7.191 1 94.5 28 PHE B O 1
ATOM 891 N N . MET B 1 29 ? 0.163 -8.266 8.578 1 90.25 29 MET B N 1
ATOM 892 C CA . MET B 1 29 ? 0.737 -7.387 9.586 1 90.25 29 MET B CA 1
ATOM 893 C C . MET B 1 29 ? 2.098 -7.895 10.047 1 90.25 29 MET B C 1
ATOM 895 O O . MET B 1 29 ? 3.049 -7.121 10.164 1 90.25 29 MET B O 1
ATOM 899 N N . PRO B 1 30 ? 2.248 -9.219 10.367 1 91.12 30 PRO B N 1
ATOM 900 C CA . PRO B 1 30 ? 3.588 -9.727 10.672 1 91.12 30 PRO B CA 1
ATOM 901 C C . PRO B 1 30 ? 4.598 -9.43 9.562 1 91.12 30 PRO B C 1
ATOM 903 O O . PRO B 1 30 ? 5.762 -9.141 9.844 1 91.12 30 PRO B O 1
ATOM 906 N N . PHE B 1 31 ? 4.141 -9.539 8.312 1 93.25 31 PHE B N 1
ATOM 907 C CA . PHE B 1 31 ? 5.004 -9.195 7.188 1 93.25 31 PHE B CA 1
ATOM 908 C C . PHE B 1 31 ? 5.445 -7.742 7.266 1 93.25 31 PHE B C 1
ATOM 910 O O . PHE B 1 31 ? 6.633 -7.438 7.121 1 93.25 31 PHE B O 1
ATOM 917 N N . ILE B 1 32 ? 4.516 -6.852 7.445 1 89.31 32 ILE B N 1
ATOM 918 C CA . ILE B 1 32 ? 4.82 -5.426 7.543 1 89.31 32 ILE B CA 1
ATOM 919 C C . ILE B 1 32 ? 5.828 -5.191 8.672 1 89.31 3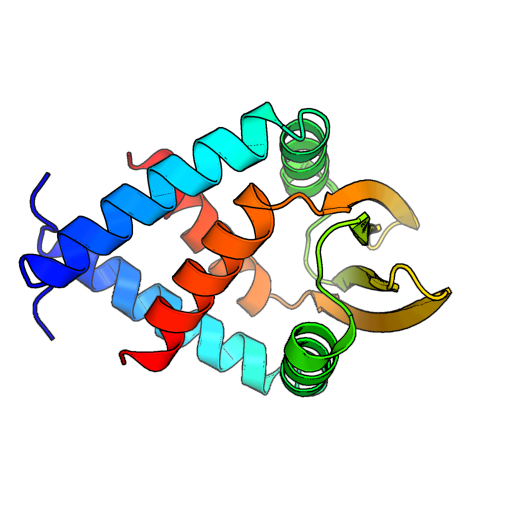2 ILE B C 1
ATOM 921 O O . ILE B 1 32 ? 6.793 -4.445 8.5 1 89.31 32 ILE B O 1
ATOM 925 N N . HIS B 1 33 ? 5.652 -5.828 9.727 1 87.94 33 HIS B N 1
ATOM 926 C CA . HIS B 1 33 ? 6.547 -5.656 10.867 1 87.94 33 HIS B CA 1
ATOM 927 C C . HIS B 1 33 ? 7.949 -6.16 10.555 1 87.94 33 HIS B C 1
ATOM 929 O O . HIS B 1 33 ? 8.938 -5.551 10.961 1 87.94 33 HIS B O 1
ATOM 935 N N . ALA B 1 34 ? 8.008 -7.273 9.93 1 87.75 34 ALA B N 1
ATOM 936 C CA . ALA B 1 34 ? 9.305 -7.852 9.578 1 87.75 34 ALA B CA 1
ATOM 937 C C . ALA B 1 34 ? 10.07 -6.941 8.625 1 87.75 34 ALA B C 1
ATOM 939 O O . ALA B 1 34 ? 11.281 -6.754 8.766 1 87.75 34 ALA B O 1
ATOM 940 N N . VAL B 1 35 ? 9.359 -6.34 7.676 1 88 35 VAL B N 1
ATOM 941 C CA . VAL B 1 35 ? 9.977 -5.512 6.648 1 88 35 VAL B CA 1
ATOM 942 C C . VAL B 1 35 ? 10.422 -4.18 7.25 1 88 35 VAL B C 1
ATOM 944 O O . VAL B 1 35 ? 11.484 -3.658 6.906 1 88 35 VAL B O 1
ATOM 947 N N . LYS B 1 36 ? 9.594 -3.529 8.008 1 79 36 LYS B N 1
ATOM 948 C CA . LYS B 1 36 ? 9.891 -2.242 8.625 1 79 36 LYS B CA 1
ATOM 949 C C . LYS B 1 36 ? 11.195 -2.297 9.414 1 79 36 LYS B C 1
ATOM 951 O O . LYS B 1 36 ? 11.969 -1.34 9.406 1 79 36 LYS B O 1
ATOM 956 N N . GLY B 1 37 ? 11.43 -3.225 10.07 1 70.25 37 GLY B N 1
ATOM 957 C CA . GLY B 1 37 ? 12.578 -3.342 10.961 1 70.25 37 GLY B CA 1
ATOM 958 C C . GLY B 1 37 ? 13.852 -3.729 10.242 1 70.25 37 GLY B C 1
ATOM 959 O O . GLY B 1 37 ? 14.953 -3.389 10.688 1 70.25 37 GLY B O 1
ATOM 960 N N . ASP B 1 38 ? 13.703 -4.301 9.172 1 71 38 ASP B N 1
ATOM 961 C CA . ASP B 1 38 ? 14.906 -4.977 8.695 1 71 38 ASP B CA 1
ATOM 962 C C . ASP B 1 38 ? 15.141 -4.707 7.215 1 71 38 ASP B C 1
ATOM 964 O O . ASP B 1 38 ? 16.266 -4.418 6.801 1 71 38 ASP B O 1
ATOM 968 N N . ALA B 1 39 ? 14.008 -4.738 6.562 1 76.94 39 ALA B N 1
ATOM 969 C CA . ALA B 1 39 ? 14.195 -4.961 5.129 1 76.94 39 ALA B CA 1
ATOM 970 C C . ALA B 1 39 ? 13.922 -3.688 4.336 1 76.94 39 ALA B C 1
ATOM 972 O O . ALA B 1 39 ? 14.609 -3.398 3.354 1 76.94 39 ALA B O 1
ATOM 973 N N . CYS B 1 40 ? 13 -2.914 4.77 1 86.5 40 CYS B N 1
ATOM 974 C CA . CYS B 1 40 ? 12.633 -1.757 3.961 1 86.5 40 CYS B CA 1
ATOM 975 C C . CYS B 1 40 ? 13.531 -0.565 4.281 1 86.5 40 CYS B C 1
ATOM 977 O O . CYS B 1 40 ? 13.242 0.205 5.199 1 86.5 40 CYS B O 1
ATOM 979 N N . ARG B 1 41 ? 14.562 -0.509 3.627 1 91.38 41 ARG B N 1
ATOM 980 C CA . ARG B 1 41 ? 15.523 0.586 3.738 1 91.38 41 ARG B CA 1
ATOM 981 C C . ARG B 1 41 ? 15.953 1.081 2.363 1 91.38 41 ARG B C 1
ATOM 983 O O . ARG B 1 41 ? 15.562 0.511 1.342 1 91.38 41 ARG B O 1
ATOM 990 N N . LYS B 1 42 ? 16.672 2.164 2.506 1 93.38 42 LYS B N 1
ATOM 991 C CA . LYS B 1 42 ? 17.172 2.691 1.24 1 93.38 42 LYS B CA 1
ATOM 992 C C . LYS B 1 42 ? 17.844 1.598 0.415 1 93.38 42 LYS B C 1
ATOM 994 O O . LYS B 1 42 ? 18.625 0.796 0.946 1 93.38 42 LYS B O 1
ATOM 999 N N . ASP B 1 43 ? 17.531 1.44 -0.834 1 95.75 43 ASP B N 1
ATOM 1000 C CA . ASP B 1 43 ? 18.109 0.573 -1.854 1 95.75 43 ASP B CA 1
ATOM 1001 C C . ASP B 1 43 ? 17.531 -0.836 -1.774 1 95.75 43 ASP B C 1
ATOM 1003 O O . ASP B 1 43 ? 17.891 -1.711 -2.561 1 95.75 43 ASP B O 1
ATOM 1007 N N . SER B 1 44 ? 16.688 -1.118 -0.89 1 96.44 44 SER B N 1
ATOM 1008 C CA . SER B 1 44 ? 15.906 -2.352 -0.957 1 96.44 44 SER B CA 1
ATOM 1009 C C . SER B 1 44 ? 15.008 -2.373 -2.189 1 96.44 44 SER B C 1
ATOM 1011 O O . SER B 1 44 ? 14.703 -1.325 -2.762 1 96.44 44 SER B O 1
ATOM 1013 N N . ILE B 1 45 ? 14.648 -3.619 -2.588 1 97.06 45 ILE B N 1
ATOM 1014 C CA . ILE B 1 45 ? 13.797 -3.797 -3.764 1 97.06 45 ILE B CA 1
ATOM 1015 C C . ILE B 1 45 ? 12.422 -4.297 -3.336 1 97.06 45 ILE B C 1
ATOM 1017 O O . ILE B 1 45 ? 12.312 -5.262 -2.578 1 97.06 45 ILE B O 1
ATOM 1021 N N . ILE B 1 46 ? 11.391 -3.584 -3.787 1 96.81 46 ILE B N 1
ATOM 1022 C CA . ILE B 1 46 ? 10.023 -4.047 -3.598 1 96.81 46 ILE B CA 1
ATOM 1023 C C . ILE B 1 46 ? 9.461 -4.555 -4.926 1 96.81 46 ILE B C 1
ATOM 1025 O O . ILE B 1 46 ? 9.57 -3.877 -5.949 1 96.81 46 ILE B O 1
ATOM 1029 N N . GLU B 1 47 ? 8.945 -5.711 -4.945 1 97.44 47 GLU B N 1
ATOM 1030 C CA . GLU B 1 47 ? 8.242 -6.301 -6.086 1 97.44 47 GLU B CA 1
ATOM 1031 C C . GLU B 1 47 ? 6.785 -6.586 -5.75 1 97.44 47 GLU B C 1
ATOM 1033 O O . GLU B 1 47 ? 6.48 -7.125 -4.684 1 97.44 47 GLU B O 1
ATOM 1038 N N . ILE B 1 48 ? 5.883 -6.219 -6.598 1 97 48 ILE B N 1
ATOM 1039 C CA . ILE B 1 48 ? 4.461 -6.512 -6.461 1 97 48 ILE B CA 1
ATOM 1040 C C . ILE B 1 48 ? 3.967 -7.273 -7.688 1 97 48 ILE B C 1
ATOM 1042 O O . ILE B 1 48 ? 4.23 -6.867 -8.82 1 97 48 ILE B O 1
ATOM 1046 N N . SER B 1 49 ? 3.34 -8.289 -7.488 1 97.06 49 SER B N 1
ATOM 1047 C CA . SER B 1 49 ? 2.736 -9.078 -8.555 1 97.06 49 SER B CA 1
ATOM 1048 C C . SER B 1 49 ? 1.249 -9.305 -8.305 1 97.06 49 SER B C 1
ATOM 1050 O O . SER B 1 49 ? 0.842 -9.602 -7.184 1 97.06 49 SER B O 1
ATOM 1052 N N . VAL B 1 50 ? 0.487 -9.133 -9.312 1 96.62 50 VAL B N 1
ATOM 1053 C CA . VAL B 1 50 ? -0.944 -9.414 -9.273 1 96.62 50 VAL B CA 1
ATOM 1054 C C . VAL B 1 50 ? -1.3 -10.445 -10.344 1 96.62 50 VAL B C 1
ATOM 1056 O O . VAL B 1 50 ? -1.041 -10.234 -11.531 1 96.62 50 VAL B O 1
ATOM 1059 N N . LYS B 1 51 ? -1.766 -11.5 -9.938 1 96.38 51 LYS B N 1
ATOM 1060 C CA . LYS B 1 51 ? -2.246 -12.539 -10.844 1 96.38 51 LYS B CA 1
ATOM 1061 C C . LYS B 1 51 ? -3.771 -12.586 -10.859 1 96.38 51 LYS B C 1
ATOM 1063 O O . LYS B 1 51 ? -4.402 -12.805 -9.828 1 96.38 51 LYS B O 1
ATOM 1068 N N . SER B 1 52 ? -4.316 -12.406 -12.008 1 94.81 52 SER B N 1
ATOM 1069 C CA . SER B 1 52 ? -5.77 -12.461 -12.141 1 94.81 52 SER B CA 1
ATOM 1070 C C . SER B 1 52 ? -6.281 -13.891 -12.008 1 94.81 52 SER B C 1
ATOM 1072 O O . SER B 1 52 ? -5.508 -14.844 -12.109 1 94.81 52 SER B O 1
ATOM 1074 N N . PRO B 1 53 ? -7.586 -14.039 -11.789 1 92.94 53 PRO B N 1
ATOM 1075 C CA . PRO B 1 53 ? -8.148 -15.383 -11.695 1 92.94 53 PRO B CA 1
ATOM 1076 C C . PRO B 1 53 ? -7.973 -16.188 -12.984 1 92.94 53 PRO B C 1
ATOM 1078 O O . PRO B 1 53 ? -7.887 -17.422 -12.938 1 92.94 53 PRO B O 1
ATOM 1081 N N . GLU B 1 54 ? -7.836 -15.508 -14.109 1 92.56 54 GLU B N 1
ATOM 1082 C CA . GLU B 1 54 ? -7.668 -16.188 -15.391 1 92.56 54 GLU B CA 1
ATOM 1083 C C . GLU B 1 54 ? -6.195 -16.5 -15.664 1 92.56 54 GLU B C 1
ATOM 1085 O O . GLU B 1 54 ? -5.863 -17.125 -16.672 1 92.56 54 GLU B O 1
ATOM 1090 N N . GLY B 1 55 ? -5.367 -15.977 -14.922 1 90.88 55 GLY B N 1
ATOM 1091 C CA . GLY B 1 55 ? -3.977 -16.391 -15.016 1 90.88 55 GLY B CA 1
ATOM 1092 C C . GLY B 1 55 ? -3.068 -15.32 -15.586 1 90.88 55 GLY B C 1
ATOM 1093 O O . GLY B 1 55 ? -1.861 -15.531 -15.727 1 90.88 55 GLY B O 1
ATOM 1094 N N . ARG B 1 56 ? -3.674 -14.219 -15.859 1 92.75 56 ARG B N 1
ATOM 1095 C CA . ARG B 1 56 ? -2.83 -13.117 -16.312 1 92.75 56 ARG B CA 1
ATOM 1096 C C . ARG B 1 56 ? -2.025 -12.531 -15.164 1 92.75 56 ARG B C 1
ATOM 1098 O O . ARG B 1 56 ? -2.539 -12.391 -14.047 1 92.75 56 ARG B O 1
ATOM 1105 N N . ASN B 1 57 ? -0.74 -12.164 -15.445 1 95.12 57 ASN B N 1
ATOM 1106 C CA . ASN B 1 57 ? 0.16 -11.68 -14.406 1 95.12 57 ASN B CA 1
ATOM 1107 C C . ASN B 1 57 ? 0.653 -10.266 -14.695 1 95.12 57 ASN B C 1
ATOM 1109 O O . ASN B 1 57 ? 1.107 -9.984 -15.805 1 95.12 57 ASN B O 1
ATOM 1113 N N . TYR B 1 58 ? 0.527 -9.438 -13.797 1 95.25 58 TYR B N 1
ATOM 1114 C CA . TYR B 1 58 ? 1.043 -8.07 -13.82 1 95.25 58 TYR B CA 1
ATOM 1115 C C . TYR B 1 58 ? 2.078 -7.859 -12.719 1 95.25 58 TYR B C 1
ATOM 1117 O O . TYR B 1 58 ? 1.851 -8.227 -11.57 1 95.25 58 TYR B O 1
ATOM 1125 N N . THR B 1 59 ? 3.193 -7.297 -13.047 1 95.88 59 THR B N 1
ATOM 1126 C CA . THR B 1 59 ? 4.254 -7.141 -12.062 1 95.88 59 THR B CA 1
ATOM 1127 C C . THR B 1 59 ? 4.902 -5.766 -12.172 1 95.88 59 THR B C 1
ATOM 1129 O O . THR B 1 59 ? 4.957 -5.184 -13.258 1 95.88 59 THR B O 1
ATOM 1132 N N . THR B 1 60 ? 5.262 -5.176 -11.078 1 96.19 60 THR B N 1
ATOM 1133 C CA . THR B 1 60 ? 6.09 -3.979 -11.008 1 96.19 60 THR B CA 1
ATOM 1134 C C . THR B 1 60 ? 7.176 -4.137 -9.945 1 96.19 60 THR B C 1
ATOM 1136 O O . THR B 1 60 ? 7.074 -5 -9.07 1 96.19 60 THR B O 1
ATOM 1139 N N . ASN B 1 61 ? 8.266 -3.422 -10.062 1 96.69 61 ASN B N 1
ATOM 1140 C CA . ASN B 1 61 ? 9.312 -3.369 -9.047 1 96.69 61 ASN B CA 1
ATOM 1141 C C . ASN B 1 61 ? 9.969 -1.993 -8.984 1 96.69 61 ASN B C 1
ATOM 1143 O O . ASN B 1 61 ? 9.914 -1.234 -9.953 1 96.69 61 ASN B O 1
ATOM 1147 N N . PHE B 1 62 ? 10.414 -1.686 -7.906 1 96.81 62 PHE B N 1
ATOM 1148 C CA . PHE B 1 62 ? 11.133 -0.426 -7.781 1 96.81 62 PHE B CA 1
ATOM 1149 C C . PHE B 1 62 ? 12.117 -0.477 -6.613 1 96.81 62 PHE B C 1
ATOM 1151 O O . PHE B 1 62 ? 11.953 -1.287 -5.699 1 96.81 62 PHE B O 1
ATOM 1158 N N . ARG B 1 63 ? 13.117 0.314 -6.77 1 96.56 63 ARG B N 1
ATOM 1159 C CA . ARG B 1 63 ? 14.109 0.476 -5.711 1 96.56 63 ARG B CA 1
ATOM 1160 C C . ARG B 1 63 ? 13.688 1.562 -4.727 1 96.56 63 ARG B C 1
ATOM 1162 O O . ARG B 1 63 ? 13.32 2.664 -5.133 1 96.56 63 ARG B O 1
ATOM 1169 N N . VAL B 1 64 ? 13.781 1.287 -3.414 1 95.94 64 VAL B N 1
ATOM 1170 C CA . VAL B 1 64 ? 13.352 2.217 -2.373 1 95.94 64 VAL B CA 1
ATOM 1171 C C . VAL B 1 64 ? 14.352 3.365 -2.262 1 95.94 64 VAL B C 1
ATOM 1173 O O . VAL B 1 64 ? 15.555 3.137 -2.17 1 95.94 64 VAL B O 1
ATOM 1176 N N . THR B 1 65 ? 13.773 4.539 -2.285 1 95.25 65 THR B N 1
ATOM 1177 C CA . THR B 1 65 ? 14.586 5.738 -2.115 1 95.25 65 THR B CA 1
ATOM 1178 C C . THR B 1 65 ? 14.438 6.293 -0.699 1 95.25 65 THR B C 1
ATOM 1180 O O . THR B 1 65 ? 13.602 5.824 0.073 1 95.25 65 THR B O 1
ATOM 1183 N N . GLU B 1 66 ? 15.266 7.289 -0.351 1 93.56 66 GLU B N 1
ATOM 1184 C CA . GLU B 1 66 ? 15.141 7.949 0.946 1 93.56 66 GLU B CA 1
ATOM 1185 C C . GLU B 1 66 ? 13.773 8.617 1.099 1 93.56 66 GLU B C 1
ATOM 1187 O O . GLU B 1 66 ? 13.195 8.609 2.188 1 93.56 66 GLU B O 1
ATOM 1192 N N . LYS B 1 67 ? 13.297 9.188 0.023 1 93.69 67 LYS B N 1
ATOM 1193 C CA . LYS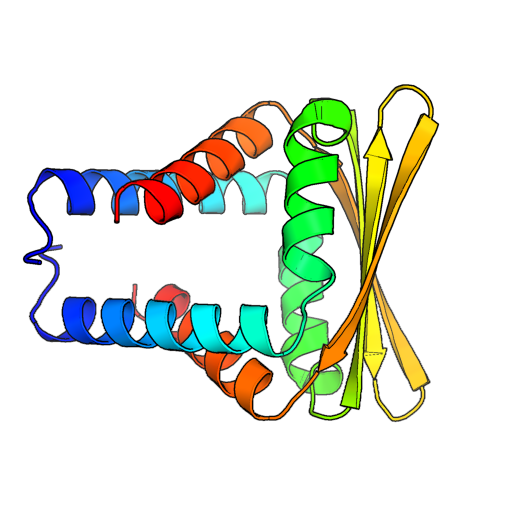 B 1 67 ? 12 9.852 0.044 1 93.69 67 LYS B CA 1
ATOM 1194 C C . LYS B 1 67 ? 10.867 8.859 0.275 1 93.69 67 LYS B C 1
ATOM 1196 O O . LYS B 1 67 ? 9.875 9.172 0.931 1 93.69 67 LYS B O 1
ATOM 1201 N N . ASP B 1 68 ? 11.062 7.688 -0.282 1 93.81 68 ASP B N 1
ATOM 1202 C CA . ASP B 1 68 ? 10.055 6.656 -0.052 1 93.81 68 ASP B CA 1
ATOM 1203 C C . ASP B 1 68 ? 9.969 6.297 1.43 1 93.81 68 ASP B C 1
ATOM 1205 O O . ASP B 1 68 ? 8.891 5.992 1.936 1 93.81 68 ASP B O 1
ATOM 1209 N N . LEU B 1 69 ? 11.125 6.293 2.1 1 91.75 69 LEU B N 1
ATOM 1210 C CA . LEU B 1 69 ? 11.148 5.957 3.52 1 91.75 69 LEU B CA 1
ATOM 1211 C C . LEU B 1 69 ? 10.391 6.996 4.34 1 91.75 69 LEU B C 1
ATOM 1213 O O . LEU B 1 69 ? 9.758 6.664 5.344 1 91.75 69 LEU B O 1
ATOM 1217 N N . GLU B 1 70 ? 10.461 8.219 3.957 1 88.94 70 GLU B N 1
ATOM 1218 C CA . GLU B 1 70 ? 9.688 9.273 4.605 1 88.94 70 GLU B CA 1
ATOM 1219 C C . GLU B 1 70 ? 8.188 9.039 4.445 1 88.94 70 GLU B C 1
ATOM 1221 O O . GLU B 1 70 ? 7.422 9.203 5.395 1 88.94 70 GLU B O 1
ATOM 1226 N N . LEU B 1 71 ? 7.812 8.703 3.27 1 89.69 71 LEU B N 1
ATOM 1227 C CA . LEU B 1 71 ? 6.414 8.391 2.996 1 89.69 71 LEU B CA 1
ATOM 1228 C C . LEU B 1 71 ? 5.934 7.238 3.871 1 89.69 71 LEU B C 1
ATOM 1230 O O . LEU B 1 71 ? 4.863 7.316 4.48 1 89.69 71 LEU B O 1
ATOM 1234 N N . ILE B 1 72 ? 6.77 6.266 3.949 1 87.38 72 ILE B N 1
ATOM 1235 C CA . ILE B 1 72 ? 6.426 5.082 4.73 1 87.38 72 ILE B CA 1
ATOM 1236 C C . ILE B 1 72 ? 6.281 5.461 6.203 1 87.38 72 ILE B C 1
ATOM 1238 O O . ILE B 1 72 ? 5.352 5.012 6.879 1 87.38 72 ILE B O 1
ATOM 1242 N N . GLN B 1 73 ? 7.195 6.289 6.637 1 86.62 73 GLN B N 1
ATOM 1243 C CA . GLN B 1 73 ? 7.121 6.742 8.023 1 86.62 73 GLN B CA 1
ATOM 1244 C C . GLN B 1 73 ? 5.848 7.543 8.273 1 86.62 73 GLN B C 1
ATOM 1246 O O . GLN B 1 73 ? 5.207 7.395 9.312 1 86.62 73 GLN B O 1
ATOM 1251 N N . MET B 1 74 ? 5.441 8.297 7.336 1 85.38 74 MET B N 1
ATOM 1252 C CA . MET B 1 74 ? 4.215 9.086 7.457 1 85.38 74 MET B CA 1
ATOM 1253 C C . MET B 1 74 ? 2.992 8.18 7.531 1 85.38 74 MET B C 1
ATOM 1255 O O . MET B 1 74 ? 2.082 8.422 8.328 1 85.38 74 MET B O 1
ATOM 1259 N N . LEU B 1 75 ? 3.01 7.18 6.695 1 81.25 75 LEU B N 1
ATOM 1260 C CA . LEU B 1 75 ? 1.913 6.219 6.691 1 81.25 75 LEU B CA 1
ATOM 1261 C C . LEU B 1 75 ? 1.818 5.496 8.031 1 81.25 75 LEU B C 1
ATOM 1263 O O . LEU B 1 75 ? 0.722 5.297 8.555 1 81.25 75 LEU B O 1
ATOM 1267 N N . LYS B 1 76 ? 2.926 5.191 8.539 1 80.19 76 LYS B N 1
ATOM 1268 C CA . LYS B 1 76 ? 2.979 4.527 9.844 1 80.19 76 LYS B CA 1
ATOM 1269 C C . LYS B 1 76 ? 2.428 5.434 10.938 1 80.19 76 LYS B C 1
ATOM 1271 O O . LYS B 1 76 ? 1.667 4.984 11.797 1 80.19 76 LYS B O 1
ATOM 1276 N N . ASP B 1 77 ? 2.852 6.641 10.938 1 79.19 77 ASP B N 1
ATOM 1277 C CA . ASP B 1 77 ? 2.432 7.602 11.953 1 79.19 77 ASP B CA 1
ATOM 1278 C C . ASP B 1 77 ? 0.922 7.82 11.914 1 79.19 77 ASP B C 1
ATOM 1280 O O . ASP B 1 77 ? 0.291 8.039 12.945 1 79.19 77 ASP B O 1
ATOM 1284 N N . MET B 1 78 ? 0.395 7.801 10.75 1 72.69 78 MET B N 1
ATOM 1285 C CA . MET B 1 78 ? -1.046 7.977 10.586 1 72.69 78 MET B CA 1
ATOM 1286 C C . MET B 1 78 ? -1.81 6.805 11.195 1 72.69 78 MET B C 1
ATOM 1288 O O . MET B 1 78 ? -2.893 6.988 11.75 1 72.69 78 MET B O 1
ATOM 1292 N N . GLN B 1 79 ? -1.252 5.672 11.031 1 70.5 79 GLN B N 1
ATOM 1293 C CA . GLN B 1 79 ? -1.888 4.477 11.57 1 70.5 79 GLN B CA 1
ATOM 1294 C C . GLN B 1 79 ? -1.783 4.434 13.094 1 70.5 79 GLN B C 1
ATOM 1296 O O . GLN B 1 79 ? -2.695 3.959 13.773 1 70.5 79 GLN B O 1
ATOM 1301 N N . GLU B 1 80 ? -0.599 4.809 13.641 1 66.38 80 GLU B N 1
ATOM 1302 C CA . GLU B 1 80 ? -0.369 4.75 15.078 1 66.38 80 GLU B CA 1
ATOM 1303 C C . GLU B 1 80 ? -1.099 5.879 15.805 1 66.38 80 GLU B C 1
ATOM 1305 O O . GLU B 1 80 ? -1.414 5.762 16.984 1 66.38 80 GLU B O 1
ATOM 1310 N N . ASN B 1 81 ? -1.053 7.066 15.266 1 57.38 81 ASN B N 1
ATOM 1311 C CA . ASN B 1 81 ? -1.704 8.195 15.93 1 57.38 81 ASN B CA 1
ATOM 1312 C C . ASN B 1 81 ? -3.215 8 16 1 57.38 81 ASN B C 1
ATOM 1314 O O . ASN B 1 81 ? -3.943 8.914 16.391 1 57.38 81 ASN B O 1
ATOM 1318 N N . GLN B 1 82 ? -3.723 6.914 15.758 1 48.44 82 GLN B N 1
ATOM 1319 C CA . GLN B 1 82 ? -5.082 6.68 16.234 1 48.44 82 GLN B CA 1
ATOM 1320 C C . GLN B 1 82 ? -5.078 5.84 17.516 1 48.44 82 GLN B C 1
ATOM 1322 O O . GLN B 1 82 ? -4.203 4.992 17.703 1 48.44 82 GLN B O 1
#